Protein AF-J2W0N6-F1 (afdb_monomer_lite)

Foldseek 3Di:
DDLQVLLVVLLVVLVADVLGDPVSLVVLVVQLVVLVVQLVVQVVCCVVVVDGPVVSNVVSVVSNSSSVSNNCVNHVHGPVVVVVVVVVVVVVVVVD

Secondary structure (DSSP, 8-state):
--HHHHHHHHHHHTT--SSPPHHHHHHHHHHHHHHHHHHHHHHHHHHHHS---HHHHHHHHHHHHHHHHHHHHHTT--HHHHHHHHHHHHHHHHT-

Sequence (96 aa):
MTIDDYADWAAAAAKVTQPPASERLAYLGLGLTGESGEVAEHIKKLLRDGTLDQAAMAEELGDVVYYWACLCSALGRKPSDVLAASKAKISARLAR

Structure (mmCIF, N/CA/C/O backbone):
data_AF-J2W0N6-F1
#
_entry.id   AF-J2W0N6-F1
#
loop_
_atom_site.group_PDB
_atom_site.id
_atom_site.type_symbol
_atom_site.label_atom_id
_atom_site.label_alt_id
_atom_site.label_comp_id
_atom_site.label_asym_id
_atom_site.label_entity_id
_atom_site.label_seq_id
_atom_site.pdbx_PDB_ins_code
_atom_site.Cartn_x
_atom_site.Cartn_y
_atom_site.Cartn_z
_atom_site.occupancy
_atom_site.B_iso_or_equiv
_atom_site.auth_seq_id
_atom_site.auth_comp_id
_atom_site.auth_asym_id
_atom_site.auth_atom_id
_atom_site.pdbx_PDB_model_num
ATOM 1 N N . MET A 1 1 ? -11.986 -4.743 -11.748 1.00 92.19 1 MET A N 1
ATOM 2 C CA . MET A 1 1 ? -10.574 -4.322 -11.721 1.00 92.19 1 MET A CA 1
ATOM 3 C C . MET A 1 1 ? -9.799 -5.364 -10.940 1.00 92.19 1 MET A C 1
ATOM 5 O O . MET A 1 1 ? -10.255 -5.738 -9.863 1.00 92.19 1 MET A O 1
ATOM 9 N N . THR A 1 2 ? -8.710 -5.886 -11.496 1.00 97.75 2 THR A N 1
ATOM 10 C CA . THR A 1 2 ? -7.774 -6.752 -10.766 1.00 97.75 2 THR A CA 1
ATOM 11 C C . THR A 1 2 ? -6.774 -5.906 -9.969 1.00 97.75 2 THR A C 1
ATOM 13 O O . THR A 1 2 ? -6.663 -4.701 -10.190 1.00 97.75 2 THR A O 1
ATOM 16 N N . ILE A 1 3 ? -6.040 -6.515 -9.033 1.00 97.62 3 ILE A N 1
ATOM 17 C CA . ILE A 1 3 ? -4.986 -5.801 -8.292 1.00 97.62 3 ILE A CA 1
ATOM 18 C C . ILE A 1 3 ? -3.828 -5.372 -9.207 1.00 97.62 3 ILE A C 1
ATOM 20 O O . ILE A 1 3 ? -3.198 -4.348 -8.959 1.00 97.62 3 ILE A O 1
ATOM 24 N N . ASP A 1 4 ? -3.587 -6.125 -10.281 1.00 98.31 4 ASP A N 1
ATOM 25 C CA . ASP A 1 4 ? -2.573 -5.784 -11.272 1.00 98.31 4 ASP A CA 1
ATOM 26 C C . ASP A 1 4 ? -3.039 -4.585 -12.115 1.00 98.31 4 ASP A C 1
ATOM 28 O O . ASP A 1 4 ? -2.288 -3.624 -12.241 1.00 98.31 4 ASP A O 1
ATOM 32 N N . ASP A 1 5 ? -4.306 -4.563 -12.563 1.00 98.31 5 ASP A N 1
ATOM 33 C CA . ASP A 1 5 ? -4.881 -3.399 -13.268 1.00 98.31 5 ASP A CA 1
ATOM 34 C C . ASP A 1 5 ? -4.810 -2.126 -12.406 1.00 98.31 5 ASP A C 1
ATOM 36 O O . ASP A 1 5 ? -4.537 -1.031 -12.898 1.00 98.31 5 ASP A O 1
ATOM 40 N N . TYR A 1 6 ? -5.069 -2.268 -11.101 1.00 98.38 6 TYR A N 1
ATOM 41 C CA . TYR A 1 6 ? -4.967 -1.164 -10.151 1.00 98.38 6 TYR A CA 1
ATOM 42 C C . TYR A 1 6 ? -3.528 -0.659 -10.023 1.00 98.38 6 TYR A C 1
ATOM 44 O O . TYR A 1 6 ? -3.304 0.550 -10.020 1.00 98.38 6 TYR A O 1
ATOM 52 N N . ALA A 1 7 ? -2.548 -1.562 -9.937 1.00 98.06 7 ALA A N 1
ATOM 53 C CA . ALA A 1 7 ? -1.145 -1.181 -9.840 1.00 98.06 7 ALA A CA 1
ATOM 54 C C . ALA A 1 7 ? -0.626 -0.510 -11.113 1.00 98.06 7 ALA A C 1
ATOM 56 O O . ALA A 1 7 ? 0.111 0.467 -10.999 1.00 98.06 7 ALA A O 1
ATOM 57 N N . ASP A 1 8 ? -1.058 -0.961 -12.293 1.00 97.88 8 ASP A N 1
ATOM 58 C CA . ASP A 1 8 ? -0.727 -0.312 -13.564 1.00 97.88 8 ASP A CA 1
ATOM 59 C C . ASP A 1 8 ? -1.232 1.141 -13.583 1.00 97.88 8 ASP A C 1
ATOM 61 O O . ASP A 1 8 ? -0.488 2.068 -13.922 1.00 97.88 8 ASP A O 1
ATOM 65 N N . TRP A 1 9 ? -2.476 1.367 -13.142 1.00 98.38 9 TRP A N 1
ATOM 66 C CA . TRP A 1 9 ? -3.030 2.714 -12.987 1.00 98.38 9 TRP A CA 1
ATOM 67 C C . TRP A 1 9 ? -2.272 3.542 -11.938 1.00 98.38 9 TRP A C 1
ATOM 69 O O . TRP A 1 9 ? -1.895 4.684 -12.213 1.00 98.38 9 TRP A O 1
ATOM 79 N N . ALA A 1 10 ? -2.010 2.976 -10.757 1.00 98.12 10 ALA A N 1
ATOM 80 C CA . ALA A 1 10 ? -1.350 3.673 -9.654 1.00 98.12 10 ALA A CA 1
ATOM 81 C C . ALA A 1 10 ? 0.082 4.084 -10.029 1.00 98.12 10 ALA A C 1
ATOM 83 O O . ALA A 1 10 ? 0.486 5.229 -9.823 1.00 98.12 10 ALA A O 1
ATOM 84 N N . ALA A 1 11 ? 0.833 3.181 -10.661 1.00 96.75 11 ALA A N 1
ATOM 85 C C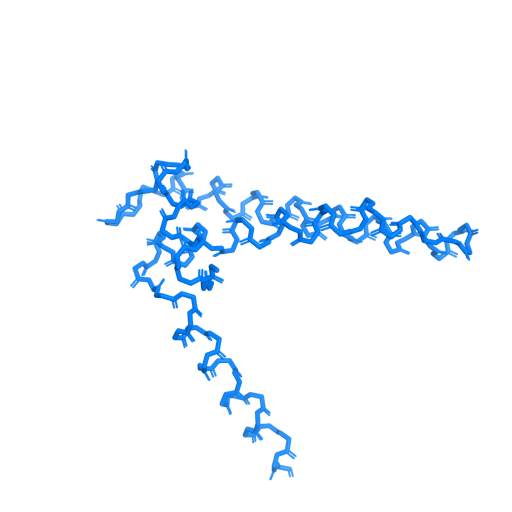A . ALA A 1 11 ? 2.182 3.441 -11.146 1.00 96.75 11 ALA A CA 1
ATOM 86 C C . ALA A 1 11 ? 2.206 4.539 -12.216 1.00 96.75 11 ALA A C 1
ATOM 88 O O . ALA A 1 11 ? 3.083 5.409 -12.181 1.00 96.75 11 ALA A O 1
ATOM 89 N N . ALA A 1 12 ? 1.229 4.542 -13.131 1.00 97.31 12 ALA A N 1
ATOM 90 C CA . ALA A 1 12 ? 1.075 5.604 -14.119 1.00 97.31 12 ALA A CA 1
ATOM 91 C C . ALA A 1 12 ? 0.763 6.958 -13.455 1.00 97.31 12 ALA A C 1
ATOM 93 O O . ALA A 1 12 ? 1.408 7.959 -13.775 1.00 97.31 12 ALA A O 1
ATOM 94 N N . ALA A 1 13 ? -0.161 6.988 -12.488 1.00 97.06 13 ALA A N 1
ATOM 95 C CA . ALA A 1 13 ? -0.523 8.192 -11.738 1.00 97.06 13 ALA A CA 1
ATOM 96 C C . ALA A 1 13 ? 0.668 8.766 -10.945 1.00 97.06 13 ALA A C 1
ATOM 98 O O . ALA A 1 13 ? 0.953 9.964 -11.016 1.00 97.06 13 ALA A O 1
ATOM 99 N N . ALA A 1 14 ? 1.426 7.902 -10.265 1.00 95.12 14 ALA A N 1
ATOM 100 C CA . ALA A 1 14 ? 2.621 8.259 -9.500 1.00 95.12 14 ALA A CA 1
ATOM 101 C C . ALA A 1 14 ? 3.878 8.491 -10.364 1.00 95.12 14 ALA A C 1
ATOM 103 O O . ALA A 1 14 ? 4.934 8.854 -9.830 1.00 95.12 14 ALA A O 1
ATOM 104 N N . LYS A 1 15 ? 3.787 8.304 -11.691 1.00 95.06 15 LYS A N 1
ATOM 105 C CA . LYS A 1 15 ? 4.907 8.412 -12.645 1.00 95.06 15 LYS A CA 1
ATOM 106 C C . LYS A 1 15 ? 6.101 7.550 -12.221 1.00 95.06 15 LYS A C 1
ATOM 108 O O . LYS A 1 15 ? 7.247 8.010 -12.189 1.00 95.06 15 LYS A O 1
ATOM 113 N N . VAL A 1 16 ? 5.819 6.312 -11.827 1.00 94.56 16 VAL A N 1
ATOM 114 C CA . VAL A 1 16 ? 6.835 5.333 -11.440 1.00 94.56 16 VAL A CA 1
ATOM 115 C C . VAL A 1 16 ? 7.603 4.890 -12.682 1.00 94.56 16 VAL A C 1
ATOM 117 O O . VAL A 1 16 ? 7.012 4.530 -13.696 1.00 94.56 16 VAL A O 1
ATOM 120 N N . THR A 1 17 ? 8.931 4.906 -12.598 1.00 90.25 17 THR A N 1
ATOM 121 C CA . THR A 1 17 ? 9.826 4.364 -13.626 1.00 90.25 17 THR A CA 1
ATOM 122 C C . THR A 1 17 ? 10.477 3.079 -13.130 1.00 90.25 17 THR A C 1
ATOM 124 O O . THR A 1 17 ? 10.656 2.897 -11.925 1.00 90.25 17 THR A O 1
ATOM 127 N N . GLN A 1 18 ? 10.877 2.209 -14.058 1.00 88.88 18 GLN A N 1
ATOM 128 C CA . GLN A 1 18 ? 11.597 0.976 -13.755 1.00 88.88 18 GLN A CA 1
ATOM 129 C C . GLN A 1 18 ? 12.893 0.904 -14.596 1.00 88.88 18 GLN A C 1
ATOM 131 O O . GLN A 1 18 ? 12.804 0.879 -15.823 1.00 88.88 18 GLN A O 1
ATOM 136 N N . PRO A 1 19 ? 14.090 0.856 -13.978 1.00 86.25 19 PRO A N 1
ATOM 137 C CA . PRO A 1 19 ? 14.316 0.958 -12.541 1.00 86.25 19 PRO A CA 1
ATOM 138 C C . PRO A 1 19 ? 13.974 2.368 -12.009 1.00 86.25 19 PRO A C 1
ATOM 140 O O . PRO A 1 19 ? 14.075 3.361 -12.738 1.00 86.25 19 PRO A O 1
ATOM 143 N N . PRO A 1 20 ? 13.546 2.473 -10.747 1.00 91.56 20 PRO A N 1
ATOM 144 C CA . PRO A 1 20 ? 13.240 3.746 -10.116 1.00 91.56 20 PRO A CA 1
ATOM 145 C C . PRO A 1 20 ? 14.532 4.431 -9.664 1.00 91.56 20 PRO A C 1
ATOM 147 O O . PRO A 1 20 ? 15.500 3.775 -9.280 1.00 91.56 20 PRO A O 1
ATOM 150 N N . ALA A 1 21 ? 14.527 5.764 -9.650 1.00 93.50 21 ALA A N 1
ATOM 151 C CA . ALA A 1 21 ? 15.539 6.524 -8.922 1.00 93.50 21 ALA A CA 1
ATOM 152 C C . ALA A 1 21 ? 15.426 6.261 -7.407 1.00 93.50 21 ALA A C 1
ATOM 154 O O . ALA A 1 21 ? 14.329 6.006 -6.895 1.00 93.50 21 ALA A O 1
ATOM 155 N N . SER A 1 22 ? 16.538 6.366 -6.678 1.00 94.12 22 SER A N 1
ATOM 156 C CA . SER A 1 22 ? 16.574 6.156 -5.223 1.00 94.12 22 SER A CA 1
ATOM 157 C C . SER A 1 22 ? 15.603 7.078 -4.482 1.00 94.12 22 SER A C 1
ATOM 159 O O . SER A 1 22 ? 14.906 6.643 -3.570 1.00 94.12 22 SER A O 1
ATOM 161 N N . GLU A 1 23 ? 15.488 8.329 -4.920 1.00 95.69 23 GLU A N 1
ATOM 162 C CA . GLU A 1 23 ? 14.570 9.329 -4.374 1.00 95.69 23 GLU A CA 1
ATOM 163 C C . GLU A 1 23 ? 13.108 8.924 -4.584 1.00 95.69 23 GLU A C 1
ATOM 165 O O . GLU A 1 23 ? 12.270 9.143 -3.711 1.00 95.69 23 GLU A O 1
ATOM 170 N N . ARG A 1 24 ? 12.793 8.284 -5.719 1.00 95.12 24 ARG A N 1
ATOM 171 C CA . ARG A 1 24 ? 11.445 7.766 -5.981 1.00 95.12 24 ARG A CA 1
ATOM 172 C C . ARG A 1 24 ? 11.123 6.600 -5.054 1.00 95.12 24 ARG A C 1
ATOM 174 O O . ARG A 1 24 ? 10.029 6.574 -4.499 1.00 95.12 24 ARG A O 1
ATOM 181 N N . LEU A 1 25 ? 12.052 5.661 -4.867 1.00 95.75 25 LEU A N 1
ATOM 182 C CA . LEU A 1 25 ? 11.866 4.570 -3.905 1.00 95.75 25 LEU A CA 1
ATOM 183 C C . LEU A 1 25 ? 11.703 5.096 -2.478 1.00 95.75 25 LEU A C 1
ATOM 185 O O . LEU A 1 25 ? 10.814 4.635 -1.767 1.00 95.75 25 LEU A O 1
ATOM 189 N N . ALA A 1 26 ? 12.511 6.082 -2.082 1.00 97.56 26 ALA A N 1
ATOM 190 C CA . ALA A 1 26 ? 12.402 6.724 -0.777 1.00 97.56 26 ALA A CA 1
ATOM 191 C C . ALA A 1 26 ? 11.032 7.388 -0.597 1.00 97.56 26 ALA A C 1
ATOM 193 O O . ALA A 1 26 ? 10.368 7.140 0.403 1.00 97.56 26 ALA A O 1
ATOM 194 N N . TYR A 1 27 ? 10.573 8.160 -1.586 1.00 97.38 27 TYR A N 1
ATOM 195 C CA . TYR A 1 27 ? 9.251 8.787 -1.562 1.00 97.38 27 TYR A CA 1
ATOM 196 C C . TYR A 1 27 ? 8.127 7.758 -1.384 1.00 97.38 27 TYR A C 1
ATOM 198 O O . TYR A 1 27 ? 7.285 7.915 -0.507 1.00 97.38 27 TYR A O 1
ATOM 206 N N . LEU A 1 28 ? 8.134 6.683 -2.178 1.00 97.88 28 LEU A N 1
ATOM 207 C CA . LEU A 1 28 ? 7.096 5.653 -2.106 1.00 97.88 28 LEU A CA 1
ATOM 208 C C . LEU A 1 28 ? 7.133 4.871 -0.783 1.00 97.88 28 LEU A C 1
ATOM 210 O O . LEU A 1 28 ? 6.086 4.557 -0.226 1.00 97.88 28 LEU A O 1
ATOM 214 N N . GLY A 1 29 ? 8.329 4.565 -0.271 1.00 98.19 29 GLY A N 1
ATOM 215 C CA . GLY A 1 29 ? 8.501 3.872 1.008 1.00 98.19 29 GLY A CA 1
ATOM 216 C C . GLY A 1 29 ? 8.096 4.724 2.213 1.00 98.19 29 GLY A C 1
ATOM 217 O O . GLY A 1 29 ? 7.476 4.213 3.148 1.00 98.19 29 GLY A O 1
ATOM 218 N N . LEU A 1 30 ? 8.406 6.023 2.186 1.00 98.50 30 LEU A N 1
ATOM 219 C CA . LEU A 1 30 ? 7.966 6.971 3.209 1.00 98.50 30 LEU A CA 1
ATOM 220 C C . LEU A 1 30 ? 6.452 7.1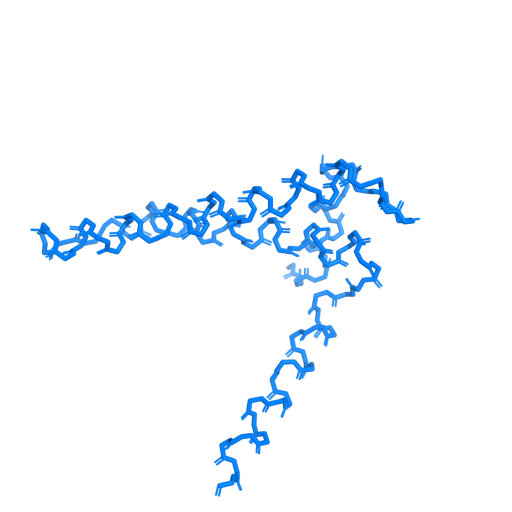74 3.165 1.00 98.50 30 LEU A C 1
ATOM 222 O O . LEU A 1 30 ? 5.836 7.154 4.223 1.00 98.50 30 LEU A O 1
ATOM 226 N N . GLY A 1 31 ? 5.862 7.280 1.970 1.00 98.50 31 GLY A N 1
ATOM 227 C CA . GLY A 1 31 ? 4.410 7.314 1.794 1.00 98.50 31 GLY A CA 1
ATOM 228 C C . GLY A 1 31 ? 3.741 6.088 2.410 1.00 98.50 31 GLY A C 1
ATOM 229 O O . GLY A 1 31 ? 2.965 6.233 3.342 1.00 98.50 31 GLY A O 1
ATOM 230 N N . LEU A 1 32 ? 4.165 4.875 2.027 1.00 98.69 32 LEU A N 1
ATOM 231 C CA . LEU A 1 32 ? 3.656 3.629 2.623 1.00 98.69 32 LEU A CA 1
ATOM 232 C C . LEU A 1 32 ? 3.728 3.633 4.161 1.00 98.69 32 LEU A C 1
ATOM 234 O O . LEU A 1 32 ? 2.822 3.140 4.834 1.00 98.69 32 LEU A O 1
ATOM 238 N N . THR A 1 33 ? 4.826 4.153 4.715 1.00 98.69 33 THR A N 1
ATOM 239 C CA . THR A 1 33 ? 5.036 4.230 6.167 1.00 98.69 33 THR A CA 1
ATOM 240 C C . THR A 1 33 ? 4.101 5.245 6.826 1.00 98.69 33 THR A C 1
ATOM 242 O O . THR A 1 33 ? 3.592 4.960 7.907 1.00 98.69 33 THR A O 1
ATOM 245 N N . GLY A 1 34 ? 3.871 6.395 6.184 1.00 98.69 34 GLY A N 1
ATOM 246 C CA . GLY A 1 34 ? 2.920 7.418 6.621 1.00 98.69 34 GLY A CA 1
ATOM 247 C C . GLY A 1 34 ? 1.513 6.851 6.755 1.00 98.69 34 GLY A C 1
ATOM 248 O O . GLY A 1 34 ? 0.995 6.811 7.868 1.00 98.69 34 GLY A O 1
ATOM 249 N N . GLU A 1 35 ? 0.980 6.273 5.675 1.00 98.69 35 GLU A N 1
ATOM 250 C CA . GLU A 1 35 ? -0.396 5.744 5.660 1.00 98.69 35 GLU A CA 1
ATOM 251 C C . GLU A 1 35 ? -0.563 4.562 6.626 1.00 98.69 35 GLU A C 1
ATOM 253 O O . GLU A 1 35 ? -1.561 4.420 7.330 1.00 98.69 35 GLU A O 1
ATOM 258 N N . SER A 1 36 ? 0.473 3.726 6.769 1.00 98.69 36 SER A N 1
ATOM 259 C CA . SER A 1 36 ? 0.473 2.670 7.794 1.00 98.69 36 SER A CA 1
ATOM 260 C C . SER A 1 36 ? 0.435 3.245 9.219 1.00 98.69 36 SER A C 1
ATOM 262 O O . SER A 1 36 ? -0.114 2.623 10.133 1.00 98.69 36 SER A O 1
ATOM 264 N N . GLY A 1 37 ? 1.038 4.417 9.427 1.00 98.69 37 GLY A N 1
ATOM 265 C CA . GLY A 1 37 ? 0.973 5.173 10.673 1.00 98.69 37 GLY A CA 1
ATOM 266 C C . GLY A 1 37 ? -0.419 5.743 10.936 1.00 98.69 37 GLY A C 1
ATOM 267 O O . GLY A 1 37 ? -0.875 5.702 12.078 1.00 98.69 37 GLY A O 1
ATOM 268 N N . GLU A 1 38 ? -1.122 6.195 9.900 1.00 98.62 38 GLU A N 1
ATOM 269 C CA . GLU A 1 38 ? -2.504 6.675 10.002 1.00 98.62 38 GLU A CA 1
ATOM 270 C C . GLU A 1 38 ? -3.468 5.535 10.364 1.00 98.62 38 GLU A C 1
ATOM 272 O O . GLU A 1 38 ? -4.243 5.653 11.319 1.00 98.62 38 GLU A O 1
ATOM 277 N N . VAL A 1 39 ? -3.314 4.356 9.746 1.00 98.69 39 VAL A N 1
ATOM 278 C CA . VAL A 1 39 ? -4.010 3.124 10.174 1.00 98.69 39 VAL A CA 1
ATOM 279 C C . VAL A 1 39 ? -3.783 2.858 11.670 1.00 98.69 39 VAL A C 1
ATOM 281 O O . VAL A 1 39 ? -4.730 2.600 12.423 1.00 98.69 39 VAL A O 1
ATOM 284 N N . ALA A 1 40 ? -2.534 2.947 12.138 1.00 98.56 40 ALA A N 1
ATOM 285 C CA . ALA A 1 40 ? -2.212 2.759 13.552 1.00 98.56 40 ALA A CA 1
ATOM 286 C C . ALA A 1 40 ? -2.845 3.839 14.451 1.00 98.56 40 ALA A C 1
ATOM 288 O O . ALA A 1 40 ? -3.312 3.528 15.551 1.00 98.56 40 ALA A O 1
ATOM 289 N N . GLU A 1 41 ? -2.914 5.087 13.987 1.00 98.38 41 GLU A N 1
ATOM 290 C CA . GLU A 1 41 ? -3.568 6.191 14.688 1.00 98.38 41 GLU A CA 1
ATOM 291 C C . GLU A 1 41 ? -5.068 5.935 14.867 1.00 98.38 41 GLU A C 1
ATOM 293 O O . GLU A 1 41 ? -5.600 6.131 15.963 1.00 98.38 41 GLU A O 1
ATOM 298 N N . HIS A 1 42 ? -5.753 5.433 13.838 1.00 98.06 42 HIS A N 1
ATOM 299 C CA . HIS A 1 42 ? -7.166 5.071 13.937 1.00 98.06 42 HIS A CA 1
ATOM 300 C C . HIS A 1 42 ? -7.409 3.908 14.908 1.00 98.06 42 HIS A C 1
ATOM 302 O O . HIS A 1 42 ? -8.343 3.966 15.712 1.00 98.06 42 HIS A O 1
ATOM 308 N N . ILE A 1 43 ? -6.541 2.890 14.922 1.00 98.31 43 ILE A N 1
ATOM 309 C CA . ILE A 1 43 ? -6.600 1.812 15.925 1.00 98.31 43 ILE A CA 1
ATOM 310 C C . ILE A 1 43 ? -6.388 2.379 17.336 1.00 98.31 43 ILE A C 1
ATOM 312 O O . ILE A 1 43 ? -7.118 2.034 18.265 1.00 98.31 43 ILE A O 1
ATOM 316 N N . LYS A 1 44 ? -5.420 3.284 17.513 1.00 98.25 44 LYS A N 1
ATOM 317 C CA . LYS A 1 44 ? -5.163 3.941 18.801 1.00 98.25 44 LYS A CA 1
ATOM 318 C C . LYS A 1 44 ? -6.378 4.746 19.276 1.00 98.25 44 LYS A C 1
ATOM 320 O O . LYS A 1 44 ? -6.723 4.675 20.455 1.00 98.25 44 LYS A O 1
ATOM 325 N N . LYS A 1 45 ? -7.044 5.481 18.377 1.00 97.56 45 LYS A N 1
ATOM 326 C CA . LYS A 1 45 ? -8.293 6.205 18.675 1.00 97.56 45 LYS A CA 1
ATOM 327 C C . LYS A 1 45 ? -9.407 5.247 19.098 1.00 97.56 45 LYS A C 1
ATOM 329 O O . LYS A 1 45 ? -10.033 5.503 20.119 1.00 97.56 45 LYS A O 1
ATOM 334 N N . LEU A 1 46 ? -9.576 4.106 18.422 1.00 98.06 46 LEU A N 1
ATOM 335 C CA . LEU A 1 46 ? -10.512 3.058 18.854 1.00 98.06 46 LEU A CA 1
ATOM 336 C C . LEU A 1 46 ? -10.237 2.599 20.293 1.00 98.06 46 LEU A C 1
ATOM 338 O O . LEU A 1 46 ? -11.166 2.486 21.087 1.00 98.06 46 LEU A O 1
ATOM 342 N N . LEU A 1 47 ? -8.974 2.364 20.655 1.00 98.31 47 LEU A N 1
ATOM 343 C CA . LEU A 1 47 ? -8.621 1.948 22.017 1.00 98.31 47 LEU A CA 1
ATOM 344 C C . LEU A 1 47 ? -8.911 3.032 23.067 1.00 98.31 47 LEU A C 1
ATOM 346 O O . LEU A 1 47 ? -9.258 2.702 24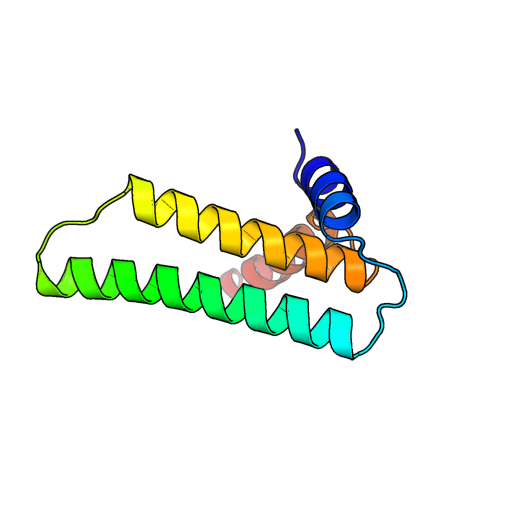.199 1.00 98.31 47 LEU A O 1
ATOM 350 N N . ARG A 1 48 ? -8.763 4.312 22.705 1.00 97.81 48 ARG A N 1
ATOM 351 C CA . ARG A 1 48 ? -9.024 5.458 23.591 1.00 97.81 48 ARG A CA 1
ATOM 352 C C . ARG A 1 48 ? -10.519 5.745 23.745 1.00 97.81 48 ARG A C 1
ATOM 354 O O . ARG A 1 48 ? -10.976 5.988 24.857 1.00 97.81 48 ARG A O 1
ATOM 361 N N . ASP A 1 49 ? -11.253 5.724 22.636 1.00 97.75 49 ASP A N 1
ATOM 362 C CA . ASP A 1 49 ? -12.610 6.270 22.531 1.00 97.75 49 ASP A CA 1
ATOM 363 C C . ASP A 1 49 ? -13.689 5.169 22.472 1.00 97.75 49 ASP A C 1
ATOM 365 O O . ASP A 1 49 ? -14.883 5.461 22.502 1.00 97.75 49 ASP A O 1
ATOM 369 N N . GLY A 1 50 ? -13.295 3.894 22.363 1.00 98.06 50 GLY A N 1
ATOM 370 C CA . GLY A 1 50 ? -14.198 2.737 22.300 1.00 98.06 50 GLY A CA 1
ATOM 371 C C . GLY A 1 50 ? -14.991 2.614 20.994 1.00 98.06 50 GLY A C 1
ATOM 372 O O . GLY A 1 50 ? -15.824 1.719 20.862 1.00 98.06 50 GLY A O 1
ATOM 373 N N . THR A 1 51 ? -14.745 3.497 20.024 1.00 97.50 51 THR A N 1
ATOM 374 C CA . THR A 1 51 ? -15.439 3.537 18.733 1.00 97.50 51 THR A CA 1
ATOM 375 C C . THR A 1 51 ? -14.442 3.690 17.589 1.00 97.50 51 THR A C 1
ATOM 377 O O . THR A 1 51 ? -13.425 4.367 17.722 1.00 97.50 51 THR A O 1
ATOM 380 N N . LEU A 1 52 ? -14.720 3.027 16.464 1.00 97.25 52 LEU A N 1
ATOM 381 C CA . LEU A 1 52 ? -13.896 3.086 15.260 1.00 97.25 52 LEU A CA 1
ATOM 382 C C . LEU A 1 52 ? -14.639 3.845 14.166 1.00 97.25 52 LEU A C 1
ATOM 384 O O . LEU A 1 52 ? -15.738 3.443 13.776 1.00 97.25 52 LEU A O 1
ATOM 388 N N . ASP A 1 53 ? -13.998 4.875 13.623 1.00 96.94 53 ASP A N 1
ATOM 389 C CA . ASP A 1 53 ? -14.396 5.436 12.337 1.00 96.94 53 ASP A CA 1
ATOM 390 C C . ASP A 1 53 ? -13.964 4.476 11.219 1.00 96.94 53 ASP A C 1
ATOM 392 O O . ASP A 1 53 ? -12.800 4.433 10.817 1.00 96.94 53 ASP A O 1
ATOM 396 N N . GLN A 1 54 ? -14.901 3.636 10.778 1.00 97.38 54 GLN A N 1
ATOM 397 C CA . GLN A 1 54 ? -14.645 2.625 9.753 1.00 97.38 54 GLN A CA 1
ATOM 398 C C . GLN A 1 54 ? -14.421 3.235 8.369 1.00 97.38 54 GLN A C 1
ATOM 400 O O . GLN A 1 54 ? -13.715 2.630 7.567 1.00 97.38 54 GLN A O 1
ATOM 405 N N . ALA A 1 55 ? -15.020 4.397 8.086 1.00 97.88 55 ALA A N 1
ATOM 406 C CA . ALA A 1 55 ? -14.865 5.056 6.796 1.00 97.88 55 ALA A CA 1
ATOM 407 C C . ALA A 1 55 ? -13.442 5.597 6.665 1.00 97.88 55 ALA A C 1
ATOM 409 O O . ALA A 1 55 ? -12.742 5.221 5.731 1.00 97.88 55 ALA A O 1
ATOM 410 N N . ALA A 1 56 ? -12.980 6.345 7.670 1.00 97.44 56 ALA A N 1
ATOM 411 C CA . ALA A 1 56 ? -11.612 6.849 7.692 1.00 97.44 56 ALA A CA 1
ATOM 412 C C . ALA A 1 56 ? -10.578 5.706 7.697 1.00 97.44 56 ALA A C 1
ATOM 414 O O . ALA A 1 56 ? -9.637 5.717 6.919 1.00 97.44 56 ALA A O 1
ATOM 415 N N . MET A 1 57 ? -10.798 4.641 8.481 1.00 98.06 57 MET A N 1
ATOM 416 C CA . MET A 1 57 ? -9.923 3.457 8.445 1.00 98.06 57 MET A CA 1
ATOM 417 C C . MET A 1 57 ? -9.828 2.829 7.044 1.00 98.06 57 MET A C 1
ATOM 419 O O . MET A 1 57 ? -8.766 2.354 6.649 1.00 98.06 57 MET A O 1
ATOM 423 N N . ALA A 1 58 ? -10.937 2.772 6.303 1.00 98.38 58 ALA A N 1
ATOM 424 C CA . ALA A 1 58 ? -10.947 2.213 4.956 1.00 98.38 58 ALA A CA 1
ATOM 425 C C . ALA A 1 58 ? -10.204 3.103 3.947 1.00 98.38 58 ALA A C 1
ATOM 427 O O . ALA A 1 58 ? -9.575 2.559 3.039 1.00 98.38 58 ALA A O 1
ATOM 428 N N . GLU A 1 59 ? -10.258 4.427 4.116 1.00 98.44 59 GLU A N 1
ATOM 429 C CA . GLU A 1 59 ? -9.482 5.390 3.323 1.00 98.44 59 GLU A CA 1
ATOM 430 C C . GLU A 1 59 ? -7.977 5.159 3.525 1.00 98.44 59 GLU A C 1
ATOM 432 O O . GLU A 1 59 ? -7.287 4.841 2.555 1.00 98.44 59 GLU A O 1
ATOM 437 N N . GLU A 1 60 ? -7.507 5.115 4.776 1.00 98.62 60 GLU A N 1
ATOM 438 C CA . GLU A 1 60 ? -6.085 4.877 5.083 1.00 98.62 60 GLU A CA 1
ATOM 439 C C . GLU A 1 60 ? -5.584 3.514 4.580 1.00 98.62 60 GLU A C 1
ATOM 441 O O . GLU A 1 60 ? -4.473 3.370 4.064 1.00 98.62 60 GLU A O 1
ATOM 446 N N . LEU A 1 61 ? -6.414 2.469 4.681 1.00 98.62 61 LEU A N 1
ATOM 447 C CA . LEU A 1 61 ? -6.092 1.160 4.104 1.00 98.62 61 LEU A CA 1
ATOM 448 C C . LEU A 1 61 ? -5.980 1.220 2.573 1.00 98.62 61 LEU A C 1
ATOM 450 O O . LEU A 1 61 ? -5.166 0.498 1.990 1.00 98.62 61 LEU A O 1
ATOM 454 N N . GLY A 1 62 ? -6.787 2.060 1.924 1.00 98.44 62 GLY A N 1
ATOM 455 C CA . GLY A 1 62 ? -6.694 2.338 0.495 1.00 98.44 62 GLY A CA 1
ATOM 456 C C . GLY A 1 62 ? -5.366 2.996 0.129 1.00 98.44 62 GLY A C 1
ATOM 457 O O . GLY A 1 62 ? -4.698 2.539 -0.804 1.00 98.44 62 GLY A O 1
ATOM 458 N N . ASP A 1 63 ? -4.937 3.987 0.904 1.00 98.62 63 ASP A N 1
ATOM 459 C CA . ASP A 1 63 ? -3.686 4.709 0.666 1.00 98.62 63 ASP A CA 1
ATOM 460 C C . ASP A 1 63 ? -2.452 3.826 0.931 1.00 98.62 63 ASP A C 1
ATOM 462 O O . ASP A 1 63 ? -1.500 3.813 0.139 1.00 98.62 63 ASP A O 1
ATOM 466 N N . VAL A 1 64 ? -2.509 2.940 1.934 1.00 98.75 64 VAL A N 1
ATOM 467 C CA . VAL A 1 64 ? -1.513 1.866 2.114 1.00 98.75 64 VAL A CA 1
ATOM 468 C C . VAL A 1 64 ? -1.405 0.996 0.856 1.00 98.75 64 VAL A C 1
ATOM 470 O O . VAL A 1 64 ? -0.298 0.712 0.380 1.00 98.75 64 VAL A O 1
ATOM 473 N N . VAL A 1 65 ? -2.539 0.565 0.292 1.00 98.50 65 VAL A N 1
ATOM 474 C CA . VAL A 1 65 ? -2.560 -0.264 -0.924 1.00 98.50 65 VAL A CA 1
ATOM 475 C C . VAL A 1 65 ? -2.018 0.505 -2.130 1.00 98.50 65 VAL A C 1
ATOM 477 O O . VAL A 1 65 ? -1.288 -0.085 -2.931 1.00 98.50 65 VAL A O 1
ATOM 480 N N . TYR A 1 66 ? -2.291 1.807 -2.241 1.00 98.69 66 TYR A N 1
ATOM 481 C CA . TYR A 1 66 ? -1.765 2.659 -3.307 1.00 98.69 66 TYR A CA 1
ATOM 482 C C . TYR A 1 66 ? -0.231 2.682 -3.321 1.00 98.69 66 TYR A C 1
ATOM 484 O O . TYR A 1 66 ? 0.393 2.355 -4.341 1.00 98.69 66 TYR A O 1
ATOM 492 N N . TYR A 1 67 ? 0.403 2.994 -2.186 1.00 98.62 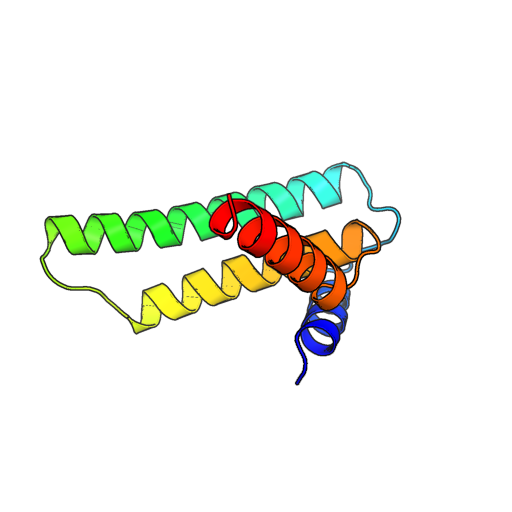67 TYR A N 1
ATOM 493 C CA . TYR A 1 67 ? 1.867 3.024 -2.112 1.00 98.62 67 TYR A CA 1
ATOM 494 C C . TYR A 1 67 ? 2.488 1.634 -2.250 1.00 98.62 67 TYR A C 1
ATOM 496 O O . TYR A 1 67 ? 3.519 1.487 -2.914 1.00 98.62 67 TYR A O 1
ATOM 504 N N . TRP A 1 68 ? 1.859 0.597 -1.690 1.00 98.62 68 TRP A N 1
ATOM 505 C CA . TRP A 1 68 ? 2.320 -0.782 -1.856 1.00 98.62 68 TRP A CA 1
ATOM 506 C C . TRP A 1 68 ? 2.288 -1.227 -3.329 1.00 98.62 68 TRP A C 1
ATOM 508 O O . TRP A 1 68 ? 3.252 -1.826 -3.816 1.00 98.62 68 TRP A O 1
ATOM 518 N N . ALA A 1 69 ? 1.229 -0.886 -4.067 1.00 98.50 69 ALA A N 1
ATOM 519 C CA . ALA A 1 69 ? 1.102 -1.177 -5.493 1.00 98.50 69 ALA A CA 1
ATOM 520 C C . ALA A 1 69 ? 2.144 -0.415 -6.335 1.00 98.50 69 ALA A C 1
ATOM 522 O O . ALA A 1 69 ? 2.790 -0.998 -7.216 1.00 98.50 69 ALA A O 1
ATOM 523 N N . CYS A 1 70 ? 2.378 0.864 -6.021 1.00 98.31 70 CYS A N 1
ATOM 524 C CA . CYS A 1 70 ? 3.436 1.659 -6.647 1.00 98.31 70 CYS A CA 1
ATOM 525 C C . CYS A 1 70 ? 4.828 1.065 -6.389 1.00 98.31 70 CYS A C 1
ATOM 527 O O . CYS A 1 70 ? 5.650 1.018 -7.303 1.00 98.31 70 CYS A O 1
ATOM 529 N N . LEU A 1 71 ? 5.097 0.575 -5.173 1.00 98.12 71 LEU A N 1
ATOM 530 C CA . LEU A 1 71 ? 6.357 -0.091 -4.831 1.00 98.12 71 LEU A CA 1
ATOM 531 C C . LEU A 1 71 ? 6.537 -1.415 -5.573 1.00 98.12 71 LEU A C 1
ATOM 533 O O . LEU A 1 71 ? 7.632 -1.676 -6.068 1.00 98.12 71 LEU A O 1
ATOM 537 N N . CYS A 1 72 ? 5.488 -2.232 -5.697 1.00 97.88 72 CYS A N 1
ATOM 538 C CA . CYS A 1 72 ? 5.547 -3.451 -6.509 1.00 97.88 72 CYS A CA 1
ATOM 539 C C . CYS A 1 72 ? 5.974 -3.120 -7.944 1.00 97.88 72 CYS A C 1
ATOM 541 O O . CYS A 1 72 ? 6.940 -3.694 -8.452 1.00 97.88 72 CYS A O 1
ATOM 543 N N . SER A 1 73 ? 5.330 -2.116 -8.540 1.00 97.19 73 SER A N 1
ATOM 544 C CA . SER A 1 73 ? 5.624 -1.649 -9.897 1.00 97.19 73 SER A CA 1
ATOM 545 C C . SER A 1 73 ? 7.040 -1.080 -10.022 1.00 97.19 73 SER A C 1
ATOM 547 O O . SER A 1 73 ? 7.772 -1.431 -10.944 1.00 97.19 73 SER A O 1
ATOM 549 N N . ALA A 1 74 ? 7.484 -0.279 -9.048 1.00 96.88 74 ALA A N 1
ATOM 550 C CA . ALA A 1 74 ? 8.845 0.255 -8.993 1.00 96.88 74 ALA A CA 1
ATOM 551 C C . ALA A 1 74 ? 9.899 -0.866 -8.924 1.00 96.88 74 ALA A C 1
ATOM 553 O O . ALA A 1 74 ? 10.984 -0.749 -9.483 1.00 96.88 74 ALA A O 1
ATOM 554 N N . LEU A 1 75 ? 9.577 -1.989 -8.281 1.00 95.75 75 LEU A N 1
ATOM 555 C CA . LEU A 1 75 ? 10.446 -3.164 -8.202 1.00 95.75 75 LEU A CA 1
ATOM 556 C C . LEU A 1 75 ? 10.299 -4.117 -9.401 1.00 95.75 75 LEU A C 1
ATOM 558 O O . LEU A 1 75 ? 10.934 -5.175 -9.416 1.00 95.75 75 LEU A O 1
ATOM 562 N N . GLY A 1 76 ? 9.471 -3.776 -10.392 1.00 96.31 76 GLY A N 1
ATOM 563 C CA . GLY A 1 76 ? 9.208 -4.632 -11.546 1.00 96.31 76 GLY A CA 1
ATOM 564 C C . GLY A 1 76 ? 8.455 -5.910 -11.207 1.00 96.31 76 GLY A C 1
ATOM 565 O O . GLY A 1 76 ? 8.705 -6.955 -11.810 1.00 96.31 76 GLY A O 1
ATOM 566 N N . ARG A 1 77 ? 7.596 -5.867 -10.187 1.00 97.56 77 ARG A N 1
ATOM 567 C CA . ARG A 1 77 ? 6.825 -7.012 -9.704 1.00 97.56 77 ARG A CA 1
ATOM 568 C C . ARG A 1 77 ? 5.342 -6.765 -9.903 1.00 97.56 77 ARG A C 1
ATOM 570 O O . ARG A 1 77 ? 4.839 -5.700 -9.557 1.00 97.56 77 ARG A O 1
ATOM 577 N N . LYS A 1 78 ? 4.632 -7.790 -10.373 1.00 97.81 78 LYS A N 1
ATOM 578 C CA . LYS A 1 78 ? 3.173 -7.784 -10.346 1.00 97.81 78 LYS A CA 1
ATOM 579 C C . LYS A 1 78 ? 2.682 -8.018 -8.914 1.00 97.81 78 LYS A C 1
ATOM 581 O O . LYS A 1 78 ? 3.178 -8.940 -8.258 1.00 97.81 78 LYS A O 1
ATOM 586 N N . PRO A 1 79 ? 1.719 -7.227 -8.420 1.00 98.38 79 PRO A N 1
ATOM 587 C CA . PRO A 1 79 ? 1.089 -7.458 -7.125 1.00 98.38 79 PRO A CA 1
ATOM 588 C C . PRO A 1 79 ? 0.586 -8.891 -6.924 1.00 98.38 79 PRO A C 1
ATOM 590 O O . PRO A 1 79 ? 0.809 -9.479 -5.865 1.00 98.38 79 PRO A O 1
ATOM 593 N N . SER A 1 80 ? -0.059 -9.475 -7.937 1.00 98.38 80 SER A N 1
ATOM 594 C CA . SER A 1 80 ? -0.579 -10.845 -7.887 1.00 98.38 80 SER A CA 1
ATOM 595 C C . SER A 1 80 ? 0.510 -11.884 -7.589 1.00 98.38 80 SER A C 1
ATOM 597 O O . SER A 1 80 ? 0.312 -12.746 -6.727 1.00 98.38 80 SER A O 1
ATOM 599 N N . ASP A 1 81 ? 1.687 -11.756 -8.206 1.00 98.44 81 ASP A N 1
ATOM 600 C CA . ASP A 1 81 ? 2.843 -12.628 -7.963 1.00 98.44 81 ASP A CA 1
ATOM 601 C C . ASP A 1 81 ? 3.371 -12.481 -6.527 1.00 98.44 81 ASP A C 1
ATOM 603 O O . ASP A 1 81 ? 3.670 -13.474 -5.853 1.00 98.44 81 ASP A O 1
ATOM 607 N N . VAL A 1 82 ? 3.453 -11.242 -6.023 1.00 98.38 82 VAL A N 1
ATOM 608 C CA . VAL A 1 82 ? 3.888 -10.956 -4.643 1.00 98.38 82 VAL A CA 1
ATOM 609 C C . VAL A 1 82 ? 2.925 -11.585 -3.631 1.00 98.38 82 VAL A C 1
ATOM 611 O O . VAL A 1 82 ? 3.360 -12.223 -2.665 1.00 98.38 82 VAL A O 1
ATOM 614 N N . LEU A 1 83 ? 1.615 -11.462 -3.862 1.00 98.38 83 LEU A N 1
ATOM 615 C CA . LEU A 1 83 ? 0.583 -12.055 -3.010 1.00 98.38 83 LEU A CA 1
ATOM 616 C C . LEU A 1 83 ? 0.598 -13.586 -3.070 1.00 98.38 83 LEU A C 1
ATOM 618 O O . LEU A 1 83 ? 0.488 -14.233 -2.025 1.00 98.38 83 LEU A O 1
ATOM 622 N N . ALA A 1 84 ? 0.786 -14.179 -4.252 1.00 98.44 84 ALA A N 1
ATOM 623 C CA . ALA A 1 84 ? 0.897 -15.628 -4.411 1.00 98.44 84 ALA A CA 1
ATOM 624 C C . ALA A 1 84 ? 2.094 -16.191 -3.624 1.00 98.44 84 ALA A C 1
ATOM 626 O O . ALA A 1 84 ? 1.945 -17.160 -2.871 1.00 98.44 84 ALA A O 1
ATOM 627 N N . ALA A 1 85 ? 3.258 -15.540 -3.721 1.00 98.25 85 ALA A N 1
ATOM 628 C CA . ALA A 1 85 ? 4.449 -15.911 -2.960 1.00 98.25 85 ALA A CA 1
ATOM 629 C C . ALA A 1 85 ? 4.240 -15.758 -1.442 1.00 98.25 85 ALA A C 1
ATOM 631 O O . ALA A 1 85 ? 4.620 -16.641 -0.664 1.00 98.25 85 ALA A O 1
ATOM 632 N N . SER A 1 86 ? 3.595 -14.668 -1.011 1.00 98.00 86 SER A N 1
ATOM 633 C CA . SER A 1 86 ? 3.245 -14.439 0.397 1.00 98.00 86 SER A CA 1
ATOM 634 C C . SER A 1 86 ? 2.317 -15.533 0.936 1.00 98.00 86 SER A C 1
ATOM 636 O O . SER A 1 86 ? 2.606 -16.143 1.971 1.00 98.00 86 SER A O 1
ATOM 638 N N . LYS A 1 87 ? 1.254 -15.864 0.192 1.00 98.44 87 LYS A N 1
ATOM 639 C CA . LYS A 1 87 ? 0.306 -16.930 0.537 1.00 98.44 87 LYS A CA 1
ATOM 640 C C . LYS A 1 87 ? 1.013 -18.273 0.699 1.00 98.44 87 LYS A C 1
ATOM 642 O O . LYS A 1 87 ? 0.850 -18.911 1.735 1.00 98.44 87 LYS A O 1
ATOM 647 N N . ALA A 1 88 ? 1.841 -18.672 -0.268 1.00 98.31 88 ALA A N 1
ATOM 648 C CA . ALA A 1 88 ? 2.595 -19.925 -0.200 1.00 98.31 88 ALA A CA 1
ATOM 649 C C . ALA A 1 88 ? 3.486 -19.993 1.054 1.00 98.31 88 ALA A C 1
ATOM 651 O O . ALA A 1 88 ? 3.505 -21.005 1.758 1.00 98.31 88 ALA A O 1
ATOM 652 N N . LYS A 1 89 ? 4.169 -18.889 1.387 1.00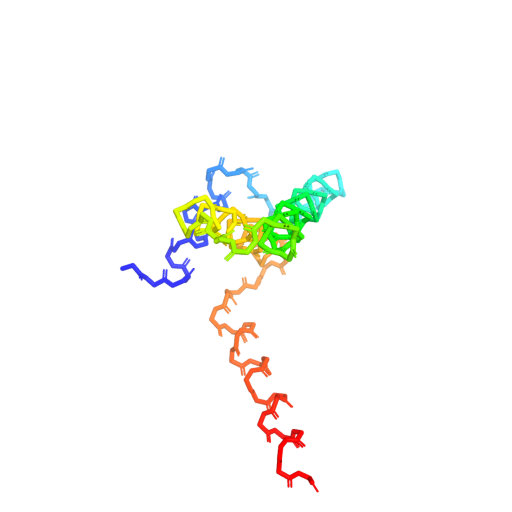 97.94 89 LYS A N 1
ATOM 653 C CA . LYS A 1 89 ? 5.011 -18.780 2.587 1.00 97.94 89 LYS A CA 1
ATOM 654 C C . LYS A 1 89 ? 4.207 -18.918 3.883 1.00 97.94 89 LYS A C 1
ATOM 656 O O . LYS A 1 89 ? 4.680 -19.568 4.813 1.00 97.94 89 LYS A O 1
ATOM 661 N N . ILE A 1 90 ? 3.022 -18.311 3.966 1.00 98.00 90 ILE A N 1
ATOM 662 C CA . ILE A 1 90 ? 2.143 -18.412 5.141 1.00 98.00 90 ILE A CA 1
ATOM 663 C C . ILE A 1 90 ? 1.586 -19.833 5.269 1.00 98.00 90 ILE A C 1
ATOM 665 O O . ILE A 1 90 ? 1.679 -20.420 6.344 1.00 98.00 90 ILE A O 1
ATOM 669 N N . SER A 1 91 ? 1.096 -20.431 4.180 1.00 98.00 91 SER A N 1
ATOM 670 C CA . SER A 1 91 ? 0.591 -21.810 4.183 1.00 98.00 91 SER A CA 1
ATOM 671 C C . SER A 1 91 ? 1.653 -22.816 4.629 1.00 98.00 91 SER A C 1
ATOM 673 O O . SER A 1 91 ? 1.371 -23.680 5.453 1.00 98.00 91 SER A O 1
ATOM 675 N N . ALA A 1 92 ? 2.898 -22.660 4.172 1.00 97.50 92 ALA A N 1
ATOM 676 C CA . ALA A 1 92 ? 4.006 -23.510 4.602 1.00 97.50 92 ALA A CA 1
ATOM 677 C C . ALA A 1 92 ? 4.364 -23.354 6.092 1.00 97.50 92 ALA A C 1
ATOM 679 O O . ALA A 1 92 ? 4.940 -24.271 6.670 1.00 97.50 92 ALA A O 1
ATOM 680 N N . ARG A 1 93 ? 4.066 -22.204 6.718 1.00 96.19 93 ARG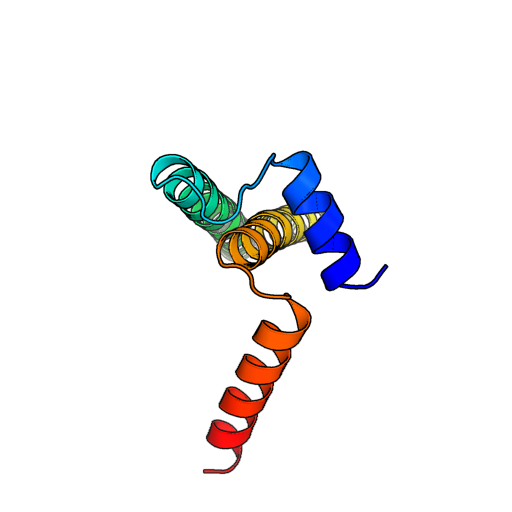 A N 1
ATOM 681 C CA . ARG A 1 93 ? 4.253 -21.993 8.165 1.00 96.19 93 ARG A CA 1
ATOM 682 C C . ARG A 1 93 ? 3.152 -22.652 8.987 1.00 96.19 93 ARG A C 1
ATOM 684 O O . ARG A 1 93 ? 3.451 -23.144 10.061 1.00 96.19 93 ARG A O 1
ATOM 691 N N . LEU A 1 94 ? 1.917 -22.646 8.486 1.00 96.25 94 LEU A N 1
ATOM 692 C CA . LEU A 1 94 ? 0.760 -23.240 9.166 1.00 96.25 94 LEU A CA 1
ATOM 693 C C . LEU A 1 94 ? 0.751 -24.774 9.118 1.00 96.25 94 LEU A C 1
ATOM 695 O O . LEU A 1 94 ? 0.108 -25.399 9.948 1.00 96.25 94 LEU A O 1
ATOM 699 N N . ALA A 1 95 ? 1.432 -25.375 8.140 1.00 92.25 95 ALA A N 1
ATOM 700 C CA . ALA A 1 95 ? 1.539 -26.827 7.988 1.00 92.25 95 ALA A CA 1
ATOM 701 C C . ALA A 1 95 ? 2.698 -27.462 8.790 1.00 92.25 95 ALA A C 1
ATOM 703 O O . ALA A 1 95 ? 2.970 -28.649 8.617 1.00 92.25 95 ALA A O 1
ATOM 704 N N . ARG A 1 96 ? 3.413 -26.670 9.597 1.00 80.94 96 ARG A N 1
ATOM 705 C CA . ARG A 1 96 ? 4.475 -27.120 10.510 1.00 80.94 96 ARG A CA 1
ATOM 706 C C . ARG A 1 96 ? 3.929 -27.212 11.922 1.00 80.94 96 ARG A C 1
ATOM 708 O O . ARG A 1 96 ? 4.373 -28.137 12.630 1.00 80.94 96 ARG A O 1
#

Radius of gyration: 15.59 Å; chains: 1; bounding box: 32×36×38 Å

pLDDT: mean 97.08, std 2.73, range [80.94, 98.75]